Protein AF-A0A1X9XXT1-F1 (afdb_monomer_lite)

Structure (mmCIF, N/CA/C/O backbone):
data_AF-A0A1X9XXT1-F1
#
_entry.id   AF-A0A1X9XXT1-F1
#
loop_
_atom_site.group_PDB
_atom_site.id
_atom_site.type_symbol
_atom_site.label_atom_id
_atom_site.label_alt_id
_atom_site.label_comp_id
_atom_site.label_asym_id
_atom_site.label_entity_id
_atom_site.label_seq_id
_atom_site.pdbx_PDB_ins_code
_atom_site.Cartn_x
_atom_site.Cartn_y
_atom_site.Cartn_z
_atom_site.occupancy
_atom_site.B_iso_or_equiv
_atom_site.auth_seq_id
_atom_site.auth_comp_id
_atom_site.auth_asym_id
_atom_site.auth_atom_id
_atom_site.pdbx_PDB_model_num
ATOM 1 N N . THR A 1 1 ? -5.163 15.956 8.573 1.00 35.28 1 THR A N 1
ATOM 2 C CA . THR A 1 1 ? -4.142 15.258 9.379 1.00 35.28 1 THR A CA 1
ATOM 3 C C . THR A 1 1 ? -4.281 13.771 9.148 1.00 35.28 1 THR A C 1
ATOM 5 O O . THR A 1 1 ? -5.360 13.247 9.381 1.00 35.28 1 THR A O 1
ATOM 8 N N . LEU A 1 2 ? -3.254 13.117 8.601 1.00 42.12 2 LEU A N 1
ATOM 9 C CA . LEU A 1 2 ? -3.234 11.669 8.379 1.00 42.12 2 LEU A CA 1
ATOM 10 C C . LEU A 1 2 ? -2.412 11.043 9.510 1.00 42.12 2 LEU A C 1
ATOM 12 O O . LEU A 1 2 ? -1.215 11.296 9.596 1.00 42.12 2 LEU A O 1
ATOM 16 N N . PHE A 1 3 ? -3.056 10.279 10.389 1.00 54.66 3 PHE A N 1
ATOM 17 C CA . PHE A 1 3 ? -2.368 9.513 11.426 1.00 54.66 3 PHE A CA 1
ATOM 18 C C . PHE A 1 3 ? -2.045 8.136 10.850 1.00 54.66 3 PHE A C 1
ATOM 20 O O . PHE A 1 3 ? -2.945 7.343 10.580 1.00 54.66 3 PHE A O 1
ATOM 27 N N . LEU A 1 4 ? -0.765 7.900 10.583 1.00 54.28 4 LEU A N 1
ATOM 28 C CA . LEU A 1 4 ? -0.238 6.606 10.170 1.00 54.28 4 LEU A CA 1
ATOM 29 C C . LEU A 1 4 ? 0.355 5.955 11.422 1.00 54.28 4 LEU A C 1
ATOM 31 O O . LEU A 1 4 ? 1.138 6.607 12.105 1.00 54.28 4 LEU A O 1
ATOM 35 N N . ASP A 1 5 ? -0.005 4.695 11.678 1.00 60.56 5 ASP A N 1
ATOM 36 C CA . ASP A 1 5 ? 0.592 3.823 12.707 1.00 60.56 5 ASP A CA 1
ATOM 37 C C . ASP A 1 5 ? 0.000 3.908 14.135 1.00 60.56 5 ASP A C 1
ATOM 39 O O . ASP A 1 5 ? 0.713 4.087 15.119 1.00 60.56 5 ASP A O 1
ATOM 43 N N . SER A 1 6 ? -1.326 3.762 14.272 1.00 65.19 6 SER A N 1
ATOM 44 C CA . SER A 1 6 ? -1.952 3.462 15.570 1.00 65.19 6 SER A CA 1
ATOM 45 C C . SER A 1 6 ? -2.081 1.951 15.780 1.00 65.19 6 SER A C 1
ATOM 47 O O . SER A 1 6 ? -2.584 1.229 14.915 1.00 65.19 6 SER A O 1
ATOM 49 N N . GLN A 1 7 ? -1.633 1.466 16.941 1.00 72.31 7 GLN A N 1
ATOM 50 C CA . GLN A 1 7 ? -1.751 0.051 17.301 1.00 72.31 7 GLN A CA 1
ATOM 51 C C . GLN A 1 7 ? -3.209 -0.300 17.657 1.00 72.31 7 GLN A C 1
ATOM 53 O O . GLN A 1 7 ? -3.948 0.578 18.122 1.00 72.31 7 GLN A O 1
ATOM 58 N N . PRO A 1 8 ? -3.656 -1.558 17.466 1.00 75.81 8 PRO A N 1
ATOM 59 C CA . PRO A 1 8 ? -5.032 -1.969 17.759 1.00 75.81 8 PRO A CA 1
ATOM 60 C C . PRO A 1 8 ? -5.505 -1.600 19.172 1.00 75.81 8 PRO A C 1
ATOM 62 O O . PRO A 1 8 ? -6.636 -1.144 19.341 1.00 75.81 8 PRO A O 1
ATOM 65 N N . GLU A 1 9 ? -4.629 -1.726 20.167 1.00 81.94 9 GLU A N 1
ATOM 66 C CA . GLU A 1 9 ? -4.892 -1.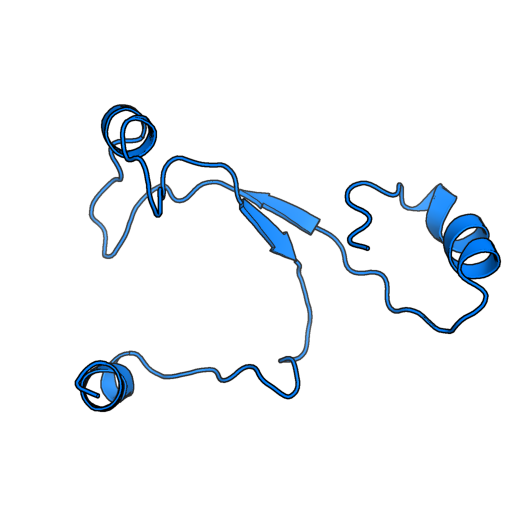444 21.581 1.00 81.94 9 GLU A CA 1
ATOM 67 C C . GLU A 1 9 ? -5.070 0.057 21.853 1.00 81.94 9 GLU A C 1
ATOM 69 O O . GLU A 1 9 ? -5.753 0.455 22.793 1.00 81.94 9 GLU A O 1
ATOM 74 N N . GLN A 1 10 ? -4.491 0.914 21.009 1.00 81.19 10 GLN A N 1
ATOM 75 C CA . GLN A 1 10 ? -4.551 2.372 21.139 1.00 81.19 10 GLN A CA 1
ATOM 76 C C . GLN A 1 10 ? -5.805 2.973 20.495 1.00 81.19 10 GLN A C 1
ATOM 78 O O . GLN A 1 10 ? -6.070 4.168 20.646 1.00 81.19 10 GLN A O 1
ATOM 83 N N . LYS A 1 11 ? -6.590 2.164 19.774 1.00 80.56 11 LYS A N 1
ATOM 84 C CA . LYS A 1 11 ? -7.729 2.623 18.974 1.00 80.56 11 LYS A CA 1
ATOM 85 C C . LYS A 1 11 ? -8.758 3.396 19.797 1.00 80.56 11 LYS A C 1
ATOM 87 O O . LYS A 1 11 ? -9.228 4.437 19.350 1.00 80.56 11 LYS A O 1
ATOM 92 N N . GLU A 1 12 ? -9.118 2.904 20.978 1.00 82.50 12 GLU A N 1
ATOM 93 C CA . GLU A 1 12 ? -10.174 3.516 21.789 1.00 82.50 12 GLU A CA 1
ATOM 94 C C . GLU A 1 12 ? -9.747 4.874 22.362 1.00 82.50 12 GLU A C 1
ATOM 96 O O . GLU A 1 12 ? -10.440 5.870 22.160 1.00 82.50 12 GLU A O 1
ATOM 101 N N . ALA A 1 13 ? -8.556 4.948 22.965 1.00 83.69 13 ALA A N 1
ATOM 102 C CA . ALA A 1 13 ? -7.978 6.200 23.461 1.00 83.69 13 ALA A CA 1
ATOM 103 C C . ALA A 1 13 ? -7.774 7.233 22.336 1.00 83.69 13 ALA A C 1
ATOM 105 O O . ALA A 1 13 ? -7.989 8.435 22.517 1.00 83.69 13 ALA A O 1
ATOM 106 N N . PHE A 1 14 ? -7.403 6.765 21.143 1.00 83.19 14 PHE A N 1
ATOM 107 C CA . PHE A 1 14 ? -7.263 7.609 19.963 1.00 83.19 14 PHE A CA 1
ATOM 108 C C . PHE A 1 14 ? -8.609 8.183 19.498 1.00 83.19 14 PHE A C 1
ATOM 110 O O . PHE A 1 14 ? -8.713 9.386 19.261 1.00 83.19 14 PHE A O 1
ATOM 117 N N . LEU A 1 15 ? -9.658 7.358 19.418 1.00 85.00 15 LEU A N 1
ATOM 118 C CA . LEU A 1 15 ? -11.004 7.811 19.048 1.00 85.00 15 LEU A CA 1
ATOM 119 C C . LEU A 1 15 ? -11.584 8.802 20.066 1.00 85.00 15 LEU A C 1
ATOM 121 O O . LEU A 1 15 ? -12.201 9.788 19.669 1.00 85.00 15 LEU A O 1
ATOM 125 N N . GLN A 1 16 ? -11.337 8.587 21.361 1.00 86.56 16 GLN A N 1
ATOM 126 C CA . GLN A 1 16 ? -11.713 9.540 22.410 1.00 86.56 16 GLN A CA 1
ATOM 127 C C . GLN A 1 16 ? -10.997 10.885 22.233 1.00 86.56 16 GLN A C 1
ATOM 129 O O . GLN A 1 16 ? -11.630 11.934 22.320 1.00 86.56 16 GLN A O 1
ATOM 134 N N . THR A 1 17 ? -9.699 10.857 21.915 1.00 86.50 17 THR A N 1
ATOM 135 C CA . THR A 1 17 ? -8.894 12.066 21.669 1.00 86.50 17 THR A CA 1
ATOM 136 C C . THR A 1 17 ? -9.369 12.836 20.435 1.00 86.50 17 THR A C 1
ATOM 138 O O . THR A 1 17 ? -9.369 14.064 20.434 1.00 86.50 17 THR A O 1
ATOM 141 N N . LEU A 1 18 ? -9.798 12.132 19.383 1.00 85.81 18 LEU A N 1
ATOM 142 C CA . LEU A 1 18 ? -10.350 12.756 18.178 1.00 85.81 18 LEU A CA 1
ATOM 143 C C . LEU A 1 18 ? -11.671 13.495 18.438 1.00 85.81 18 LEU A C 1
ATOM 145 O O . LEU A 1 18 ? -12.021 14.379 17.656 1.00 85.81 18 LEU A O 1
ATOM 149 N N . GLY A 1 19 ? -12.411 13.135 19.494 1.00 86.19 19 GLY A N 1
ATOM 150 C CA . GLY A 1 19 ? -13.666 13.791 19.878 1.00 86.19 19 GLY A CA 1
ATOM 151 C C . GLY A 1 19 ? -14.782 13.681 18.831 1.00 86.19 19 GLY A C 1
ATOM 152 O O . GLY A 1 19 ? -15.765 14.414 18.897 1.00 86.19 19 GLY A O 1
ATOM 153 N N . MET A 1 20 ? -14.632 12.790 17.848 1.00 84.00 20 MET A N 1
ATOM 154 C CA . MET A 1 20 ? -15.575 12.587 16.752 1.00 84.00 20 MET A CA 1
ATOM 155 C C . MET A 1 20 ? -15.639 11.116 16.349 1.00 84.00 20 MET A C 1
ATOM 157 O O . MET A 1 20 ? -14.682 10.360 16.526 1.00 84.00 20 MET A O 1
ATOM 161 N N . ALA A 1 21 ? -16.761 10.719 15.749 1.00 79.94 21 ALA A N 1
ATOM 162 C CA . ALA A 1 21 ? -16.877 9.404 15.140 1.00 79.94 21 ALA A CA 1
ATOM 163 C C . ALA A 1 21 ? -15.920 9.308 13.940 1.00 79.94 21 ALA A C 1
ATOM 165 O O . ALA A 1 21 ? -16.078 10.018 12.949 1.00 79.94 21 ALA A O 1
ATOM 166 N N . ALA A 1 22 ? -14.931 8.419 14.029 1.00 82.62 22 ALA A N 1
ATOM 167 C CA . ALA A 1 22 ? -13.980 8.151 12.959 1.00 82.62 22 ALA A CA 1
ATOM 168 C C . ALA A 1 22 ? -13.874 6.645 12.699 1.00 82.62 22 ALA A C 1
ATOM 170 O O . ALA A 1 22 ? -13.895 5.827 13.619 1.00 82.62 22 ALA A O 1
ATOM 171 N N . ALA A 1 23 ? -13.746 6.271 11.426 1.00 80.00 23 ALA A N 1
ATOM 172 C CA . ALA A 1 23 ? -13.511 4.889 11.034 1.00 80.00 23 ALA A CA 1
ATOM 173 C C . ALA A 1 23 ? -12.005 4.595 11.014 1.00 80.00 23 ALA A C 1
ATOM 175 O O . ALA A 1 23 ? -11.240 5.271 10.325 1.00 80.00 23 ALA A O 1
ATOM 176 N N . CYS A 1 24 ? -11.581 3.560 11.739 1.00 80.12 24 CYS A N 1
ATOM 177 C CA . CYS A 1 24 ? -10.210 3.054 11.681 1.00 80.12 24 CYS A CA 1
ATOM 178 C C . CYS A 1 24 ? -10.134 1.895 10.686 1.00 80.12 24 CYS A C 1
ATOM 180 O O . CYS A 1 24 ? -10.906 0.939 10.795 1.00 80.12 24 CYS A O 1
ATOM 182 N N . TYR A 1 25 ? -9.178 1.961 9.763 1.00 82.69 25 TYR A N 1
ATOM 183 C CA . TYR A 1 25 ? -8.946 0.923 8.764 1.00 82.69 25 TYR A CA 1
ATOM 184 C C . TYR A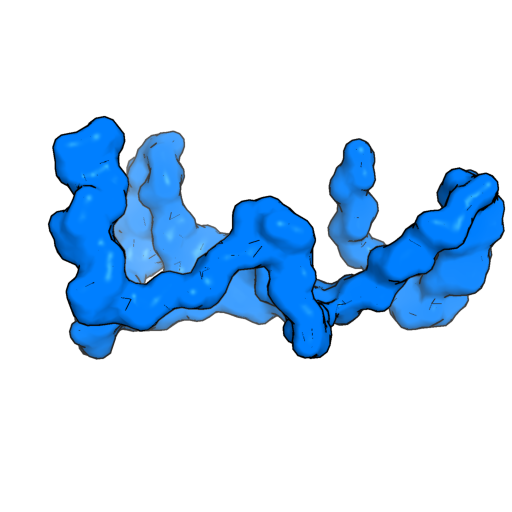 1 25 ? -7.547 0.334 8.928 1.00 82.69 25 TYR A C 1
ATOM 186 O O . TYR A 1 25 ? -6.609 1.098 9.163 1.00 82.69 25 TYR A O 1
ATOM 194 N N . PRO A 1 26 ? -7.386 -0.991 8.780 1.00 82.00 26 PRO A N 1
ATOM 195 C CA . PRO A 1 26 ? -6.066 -1.591 8.766 1.00 82.00 26 PRO A CA 1
ATOM 196 C C . PRO A 1 26 ? -5.295 -1.127 7.527 1.00 82.00 26 PRO A C 1
ATOM 198 O O . PRO A 1 26 ? -5.848 -1.017 6.425 1.00 82.00 26 PRO A O 1
ATOM 201 N N . VAL A 1 27 ? -4.006 -0.874 7.725 1.00 84.50 27 VAL A N 1
ATOM 202 C CA . VAL A 1 27 ? -3.061 -0.523 6.668 1.00 84.50 27 VAL A CA 1
ATOM 203 C C . VAL A 1 27 ? -1.974 -1.583 6.646 1.00 84.50 27 VAL A C 1
ATOM 205 O O . VAL A 1 27 ? -1.418 -1.922 7.688 1.00 84.50 27 VAL A O 1
ATOM 208 N N . VAL A 1 28 ? -1.669 -2.096 5.460 1.00 85.69 28 VAL A N 1
ATOM 209 C CA . VAL A 1 28 ? -0.485 -2.925 5.223 1.00 85.69 28 VAL A CA 1
ATOM 210 C C . VAL A 1 28 ? 0.454 -2.195 4.277 1.00 85.69 28 VAL A C 1
ATOM 212 O O . VAL A 1 28 ? 0.024 -1.399 3.441 1.00 85.69 28 VAL A O 1
ATOM 215 N N . ARG A 1 29 ? 1.747 -2.455 4.421 1.00 89.12 29 ARG A N 1
ATOM 216 C CA . ARG A 1 29 ? 2.782 -1.914 3.545 1.00 89.12 29 ARG A CA 1
ATOM 217 C C . ARG A 1 29 ? 3.051 -2.903 2.420 1.00 89.12 29 ARG A C 1
ATOM 219 O O . ARG A 1 29 ? 3.140 -4.104 2.664 1.00 89.12 29 ARG A O 1
ATOM 226 N N . GLY A 1 30 ? 3.148 -2.403 1.196 1.00 90.56 30 GLY A N 1
ATOM 227 C CA . GLY A 1 30 ? 3.415 -3.229 0.024 1.00 90.56 30 GLY A CA 1
ATOM 228 C C . GLY A 1 30 ? 4.187 -2.473 -1.046 1.00 90.56 30 GLY A C 1
ATOM 229 O O . GLY A 1 30 ? 4.134 -1.247 -1.118 1.00 90.56 30 GLY A O 1
ATOM 230 N N . THR A 1 31 ? 4.880 -3.220 -1.899 1.00 91.88 31 THR A N 1
ATOM 231 C CA . THR A 1 31 ? 5.686 -2.675 -2.996 1.00 91.88 31 THR A CA 1
ATOM 232 C C . THR A 1 31 ? 5.213 -3.283 -4.313 1.00 91.88 31 THR A C 1
ATOM 234 O O . THR A 1 31 ? 4.880 -4.468 -4.368 1.00 91.88 31 THR A O 1
ATOM 237 N N . VA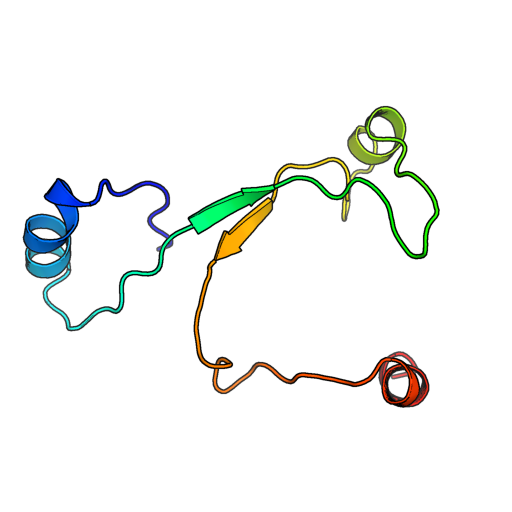L A 1 32 ? 5.172 -2.484 -5.382 1.00 92.25 32 VAL A N 1
ATOM 238 C CA . VAL A 1 32 ? 4.793 -2.963 -6.719 1.00 92.25 32 VAL A CA 1
ATOM 239 C C . VAL A 1 32 ? 5.942 -3.773 -7.310 1.00 92.25 32 VAL A C 1
ATOM 241 O O . VAL A 1 32 ? 6.991 -3.218 -7.609 1.00 92.25 32 VAL A O 1
ATOM 244 N N . VAL A 1 33 ? 5.740 -5.076 -7.498 1.00 94.50 33 VAL A N 1
ATOM 245 C CA . VAL A 1 33 ? 6.773 -5.978 -8.043 1.00 94.50 33 VAL A CA 1
ATOM 246 C C . VAL A 1 33 ? 6.757 -6.059 -9.571 1.00 94.50 33 VAL A C 1
ATOM 248 O O . VAL A 1 33 ? 7.791 -6.285 -10.193 1.00 94.50 33 VAL A O 1
ATOM 251 N N . ALA A 1 34 ? 5.589 -5.868 -10.186 1.00 94.31 34 ALA A N 1
ATOM 252 C CA . ALA A 1 34 ? 5.408 -5.906 -11.630 1.00 94.31 34 ALA A CA 1
ATOM 253 C C . ALA A 1 34 ? 4.160 -5.119 -12.044 1.00 94.31 34 ALA A C 1
ATOM 255 O O . ALA A 1 34 ? 3.188 -5.038 -11.289 1.00 94.31 34 ALA A O 1
ATOM 256 N N . VAL A 1 35 ? 4.166 -4.594 -13.267 1.00 90.38 35 VAL A N 1
ATOM 257 C CA . VAL A 1 35 ? 3.001 -3.983 -13.919 1.00 90.38 35 VAL A CA 1
ATOM 258 C C . VAL A 1 35 ? 2.797 -4.672 -15.260 1.00 90.38 35 VAL A C 1
ATOM 260 O O . VAL A 1 35 ? 3.745 -4.821 -16.024 1.00 90.38 35 VAL A O 1
ATOM 263 N N . ALA A 1 36 ? 1.573 -5.133 -15.537 1.00 88.12 36 ALA A N 1
ATOM 264 C CA . ALA A 1 36 ? 1.250 -5.885 -16.757 1.00 88.12 36 ALA A CA 1
ATOM 265 C C . ALA A 1 36 ? 2.217 -7.066 -17.026 1.00 88.12 36 ALA A C 1
ATOM 267 O O . ALA A 1 36 ? 2.617 -7.327 -18.158 1.00 88.12 36 ALA A O 1
ATOM 268 N N . GLY A 1 37 ? 2.645 -7.755 -15.961 1.00 91.19 37 GLY A N 1
ATOM 269 C CA . GLY A 1 37 ? 3.598 -8.867 -16.037 1.00 91.19 37 GLY A CA 1
ATOM 270 C C . GLY A 1 37 ? 5.061 -8.464 -16.258 1.00 91.19 37 GLY A C 1
ATOM 271 O O . GLY A 1 37 ? 5.924 -9.334 -16.218 1.00 91.19 37 GLY A O 1
ATOM 272 N N . GLN A 1 38 ? 5.364 -7.176 -16.446 1.00 93.44 38 GLN A N 1
ATOM 273 C CA . GLN A 1 38 ? 6.733 -6.673 -16.549 1.00 93.44 38 GLN A CA 1
ATOM 274 C C . GLN A 1 38 ? 7.269 -6.309 -15.158 1.00 93.44 38 GLN A C 1
ATOM 276 O O . GLN A 1 38 ? 6.655 -5.476 -14.482 1.00 93.44 38 GLN A O 1
ATOM 281 N N . PRO A 1 39 ? 8.384 -6.912 -14.706 1.00 95.19 39 PRO A N 1
ATOM 282 C CA . PRO A 1 39 ? 8.996 -6.573 -13.427 1.00 95.19 39 PRO A CA 1
ATOM 283 C C . PRO A 1 39 ? 9.399 -5.100 -13.353 1.00 95.19 39 PRO A C 1
ATOM 285 O O . PRO A 1 39 ? 9.862 -4.519 -14.335 1.00 95.19 39 PRO A O 1
ATOM 288 N N . ILE A 1 40 ? 9.255 -4.508 -12.171 1.00 93.38 40 ILE A N 1
ATOM 289 C CA . ILE A 1 40 ? 9.714 -3.143 -11.913 1.00 93.38 40 ILE A CA 1
ATOM 290 C C . ILE A 1 40 ? 11.198 -3.152 -11.533 1.00 93.38 40 ILE A C 1
ATOM 292 O O . ILE A 1 40 ? 11.618 -3.864 -10.622 1.00 93.38 40 ILE A O 1
ATOM 296 N N . ASP A 1 41 ? 11.991 -2.301 -12.184 1.00 92.69 41 ASP A N 1
ATOM 297 C CA . ASP A 1 41 ? 13.347 -1.991 -11.732 1.00 92.69 41 ASP A CA 1
ATOM 298 C C . ASP A 1 41 ? 13.294 -0.940 -10.613 1.00 92.69 41 ASP A C 1
ATOM 300 O O . ASP A 1 41 ? 13.217 0.270 -10.843 1.00 92.69 41 ASP A O 1
ATOM 304 N N . HIS A 1 42 ? 13.342 -1.416 -9.371 1.00 90.12 42 HIS A N 1
ATOM 305 C CA . HIS A 1 42 ? 13.275 -0.564 -8.185 1.00 90.12 42 HIS A CA 1
ATOM 306 C C . HIS A 1 42 ? 14.443 0.425 -8.067 1.00 90.12 42 HIS A C 1
ATOM 308 O O . HIS A 1 42 ? 14.293 1.476 -7.440 1.00 90.12 42 HIS A O 1
ATOM 314 N N . GLU A 1 43 ? 15.625 0.116 -8.606 1.00 90.50 43 GLU A N 1
ATOM 315 C CA . GLU A 1 43 ? 16.758 1.042 -8.555 1.00 90.50 43 GLU A CA 1
ATOM 316 C C . GLU A 1 43 ? 16.558 2.206 -9.514 1.00 90.50 43 GLU A C 1
ATOM 318 O O . GLU A 1 43 ? 16.803 3.356 -9.138 1.00 90.50 43 GLU A O 1
ATOM 323 N N . GLN A 1 44 ? 16.065 1.925 -10.718 1.00 91.56 44 GLN A N 1
ATOM 324 C CA . GLN A 1 44 ? 15.743 2.964 -11.688 1.00 91.56 44 GLN A CA 1
ATOM 325 C C . GLN A 1 44 ? 14.543 3.807 -11.250 1.00 91.56 44 GLN A C 1
ATOM 327 O O . GLN A 1 44 ? 14.621 5.036 -11.302 1.00 91.56 44 GLN A O 1
ATOM 332 N N . GLU A 1 45 ? 13.473 3.192 -10.735 1.00 92.88 45 GLU A N 1
ATOM 333 C CA . GLU A 1 45 ? 12.306 3.927 -10.227 1.00 92.88 45 GLU A CA 1
ATOM 334 C C . GLU A 1 45 ? 12.679 4.900 -9.101 1.00 92.88 45 GLU A C 1
ATOM 336 O O . GLU A 1 45 ? 12.232 6.048 -9.097 1.00 92.88 45 GLU A O 1
ATOM 341 N N . ARG A 1 46 ? 13.575 4.496 -8.188 1.00 88.00 46 ARG A N 1
ATOM 342 C CA . ARG A 1 46 ? 14.048 5.350 -7.084 1.00 88.00 46 ARG A CA 1
ATOM 343 C C . ARG A 1 46 ? 14.792 6.607 -7.525 1.00 88.00 46 ARG A C 1
ATOM 345 O O . ARG A 1 46 ? 14.882 7.548 -6.741 1.00 88.00 46 ARG A O 1
ATOM 352 N N . ARG A 1 47 ? 15.298 6.653 -8.759 1.00 90.50 47 ARG A N 1
ATOM 353 C CA . ARG A 1 47 ? 15.980 7.832 -9.316 1.00 90.50 47 ARG A CA 1
ATOM 354 C C . ARG A 1 47 ? 15.010 8.854 -9.913 1.00 90.50 47 ARG A C 1
ATOM 356 O O . ARG A 1 47 ? 15.425 9.976 -10.205 1.00 90.50 47 ARG A O 1
ATOM 363 N N . LYS A 1 48 ? 13.734 8.503 -10.106 1.00 91.69 48 LYS A N 1
ATOM 364 C CA . LYS A 1 48 ? 12.727 9.429 -10.637 1.00 91.69 48 LYS A CA 1
ATOM 365 C C . LYS A 1 48 ? 12.404 10.519 -9.614 1.00 91.69 48 LYS A C 1
ATOM 367 O O . LYS A 1 48 ? 12.246 10.254 -8.428 1.00 91.69 48 LYS A O 1
ATOM 372 N N . ARG A 1 49 ? 12.263 11.760 -10.094 1.00 82.81 49 ARG A N 1
ATOM 373 C CA . ARG A 1 49 ? 11.834 12.914 -9.279 1.00 82.81 49 ARG A CA 1
ATOM 374 C C . ARG A 1 49 ? 10.315 12.987 -9.053 1.00 82.81 49 ARG A C 1
ATOM 376 O O . ARG A 1 49 ? 9.891 13.735 -8.180 1.00 82.81 49 ARG A O 1
ATOM 383 N N . GLY A 1 50 ? 9.524 12.273 -9.856 1.00 84.00 50 GLY A N 1
ATOM 384 C CA . GLY A 1 50 ? 8.057 12.271 -9.812 1.00 84.00 50 GLY A CA 1
ATOM 385 C C . GLY A 1 50 ? 7.490 10.960 -9.271 1.00 84.00 50 GLY A C 1
ATOM 386 O O . GLY A 1 50 ? 8.058 10.369 -8.353 1.00 84.00 50 GLY A O 1
ATOM 387 N N . ASP A 1 51 ? 6.384 10.500 -9.861 1.00 82.94 51 ASP A N 1
ATOM 388 C CA . ASP A 1 51 ? 5.799 9.207 -9.510 1.00 82.94 51 ASP A CA 1
ATOM 389 C C . ASP A 1 51 ? 6.816 8.075 -9.678 1.00 82.94 51 ASP A C 1
ATOM 391 O O . ASP A 1 51 ? 7.541 7.976 -10.672 1.00 82.94 51 ASP A O 1
ATOM 395 N N . ASN A 1 52 ? 6.875 7.241 -8.646 1.00 88.44 52 ASN A N 1
ATOM 396 C CA . ASN A 1 52 ? 7.899 6.231 -8.449 1.00 88.44 52 ASN A CA 1
ATOM 397 C C . ASN A 1 52 ? 7.217 4.973 -7.914 1.00 88.44 52 ASN A C 1
ATOM 399 O O . ASN A 1 52 ? 6.678 4.972 -6.803 1.00 88.44 52 ASN A O 1
ATOM 403 N N . LEU A 1 53 ? 7.247 3.908 -8.713 1.00 91.12 53 LEU A N 1
ATOM 404 C CA . LEU A 1 53 ? 6.646 2.619 -8.361 1.00 91.12 53 LEU A CA 1
ATOM 405 C C . LEU A 1 53 ? 7.543 1.768 -7.454 1.00 91.12 53 LEU A C 1
ATOM 407 O O . LEU A 1 53 ? 7.085 0.795 -6.864 1.00 91.12 53 LEU A O 1
ATOM 411 N N . GLY A 1 54 ? 8.808 2.152 -7.305 1.00 87.88 54 GLY A N 1
ATOM 412 C CA . GLY A 1 54 ? 9.779 1.499 -6.438 1.00 87.88 54 GLY A CA 1
ATOM 413 C C . GLY A 1 54 ? 9.676 1.875 -4.957 1.00 87.88 54 GLY A C 1
ATOM 414 O O . GLY A 1 54 ? 10.463 1.360 -4.164 1.00 87.88 54 GLY A O 1
ATOM 415 N N . ARG A 1 55 ? 8.749 2.760 -4.568 1.00 89.00 55 ARG A N 1
ATOM 416 C CA . ARG A 1 55 ? 8.486 3.096 -3.159 1.00 89.00 55 ARG A CA 1
ATOM 417 C C . ARG A 1 55 ? 7.570 2.071 -2.487 1.00 89.00 55 ARG A C 1
ATOM 419 O O . ARG A 1 55 ? 6.840 1.339 -3.147 1.00 89.00 55 ARG A O 1
ATOM 426 N N . GLU A 1 56 ? 7.559 2.088 -1.161 1.00 90.69 56 GLU A N 1
ATOM 427 C CA . GLU A 1 56 ? 6.555 1.380 -0.368 1.00 90.69 56 GLU A CA 1
ATOM 428 C C . GLU A 1 56 ? 5.242 2.179 -0.335 1.00 90.69 56 GLU A C 1
AT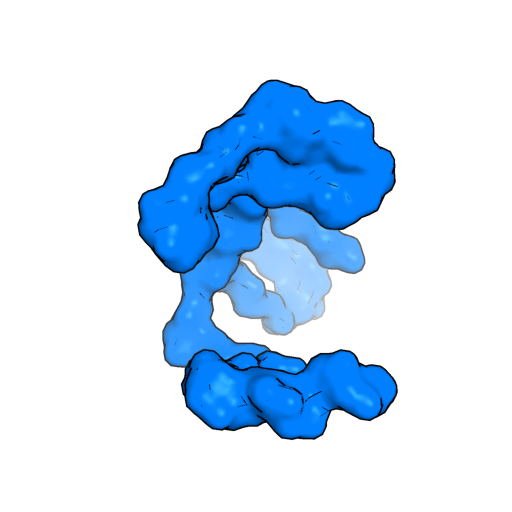OM 430 O O . GLU A 1 56 ? 5.243 3.406 -0.189 1.00 90.69 56 GLU A O 1
ATOM 435 N N . PHE A 1 57 ? 4.116 1.486 -0.478 1.00 89.62 57 PHE A N 1
ATOM 436 C CA . PHE A 1 57 ? 2.777 2.062 -0.475 1.00 89.62 57 PHE A CA 1
ATOM 437 C C . PHE A 1 57 ? 1.994 1.608 0.756 1.00 89.62 57 PHE A C 1
ATOM 439 O O . PHE A 1 57 ? 2.042 0.445 1.154 1.00 89.62 57 PHE A O 1
ATOM 446 N N . ASN A 1 58 ? 1.206 2.531 1.310 1.00 88.75 58 ASN A N 1
ATOM 447 C CA . ASN A 1 58 ? 0.213 2.227 2.332 1.00 88.75 58 ASN A CA 1
ATOM 448 C C . ASN A 1 58 ? -1.063 1.715 1.662 1.00 88.75 58 ASN A C 1
ATOM 450 O O . ASN A 1 58 ? -1.834 2.488 1.089 1.00 88.75 58 ASN A O 1
ATOM 454 N N . LEU A 1 59 ? -1.297 0.413 1.752 1.00 86.81 59 LEU A N 1
ATOM 455 C CA . LEU A 1 59 ? -2.492 -0.239 1.241 1.00 86.81 59 LEU A CA 1
ATOM 456 C C . LEU A 1 59 ? -3.531 -0.279 2.357 1.00 86.81 59 LEU A C 1
ATOM 458 O O . LEU A 1 59 ? -3.382 -0.998 3.343 1.00 86.81 59 LEU A O 1
ATOM 462 N N . THR A 1 60 ? -4.584 0.524 2.218 1.00 86.06 60 THR A N 1
ATOM 463 C CA . THR A 1 60 ? -5.683 0.529 3.189 1.00 86.06 60 THR A CA 1
ATOM 464 C C . THR A 1 60 ? -6.743 -0.477 2.766 1.00 86.06 60 THR A C 1
ATOM 466 O O . THR A 1 60 ? -7.352 -0.317 1.710 1.00 86.06 60 THR A O 1
ATOM 469 N N . TYR A 1 61 ? -7.007 -1.484 3.597 1.00 82.88 61 TYR A N 1
ATOM 470 C CA . TYR A 1 61 ? -8.040 -2.473 3.296 1.00 82.88 61 TYR A CA 1
ATOM 471 C C . TYR A 1 61 ? -9.416 -1.976 3.753 1.00 82.88 61 TYR A C 1
ATOM 473 O O . TYR A 1 61 ? -9.639 -1.704 4.937 1.00 82.88 61 TYR A O 1
ATOM 481 N N . ARG A 1 62 ? -10.352 -1.847 2.806 1.00 85.31 62 ARG A N 1
ATOM 482 C CA . ARG A 1 62 ? -11.737 -1.408 3.044 1.00 85.31 62 ARG A CA 1
ATOM 483 C C . ARG A 1 62 ? -12.700 -2.270 2.229 1.00 85.31 62 ARG A C 1
ATOM 485 O O . ARG A 1 62 ? -12.379 -2.667 1.117 1.00 85.31 62 ARG A O 1
ATOM 492 N N . ARG A 1 63 ? -13.891 -2.542 2.779 1.00 85.06 63 ARG A N 1
ATOM 493 C CA . ARG A 1 63 ? -14.947 -3.341 2.113 1.00 85.06 63 ARG A CA 1
ATOM 494 C C . ARG A 1 63 ? -15.855 -2.532 1.180 1.00 85.06 63 ARG A C 1
ATOM 496 O O . ARG A 1 63 ? -16.737 -3.106 0.559 1.00 85.06 63 ARG A O 1
ATOM 503 N N . HIS A 1 64 ? -15.684 -1.217 1.131 1.00 87.56 64 HIS A N 1
ATOM 504 C CA . HIS A 1 64 ? -16.499 -0.313 0.327 1.00 87.56 64 HIS A CA 1
ATOM 505 C C . HIS A 1 64 ? -15.607 0.690 -0.398 1.00 87.56 64 HIS A C 1
ATOM 507 O O . HIS A 1 64 ? -14.493 0.989 0.044 1.00 87.56 64 HIS A O 1
ATOM 513 N N . LEU A 1 65 ? -16.131 1.210 -1.500 1.00 87.25 65 LEU A N 1
ATOM 514 C CA . LEU A 1 65 ? -15.523 2.284 -2.266 1.00 87.25 65 LEU A CA 1
ATOM 515 C C . LEU A 1 65 ? -15.829 3.629 -1.591 1.00 87.25 65 LEU A C 1
ATOM 517 O O . LEU A 1 65 ? -16.893 3.791 -0.994 1.00 87.25 65 LEU A O 1
ATOM 521 N N . LEU A 1 66 ? -14.895 4.579 -1.650 1.00 86.31 66 LEU A N 1
ATOM 522 C CA . LEU A 1 66 ? -15.174 5.948 -1.205 1.00 86.31 66 LEU A CA 1
ATOM 523 C C . LEU A 1 66 ? -16.161 6.613 -2.170 1.00 86.31 66 LEU A C 1
ATOM 525 O O . LEU A 1 66 ? -16.200 6.257 -3.343 1.00 86.31 66 LEU A O 1
ATOM 529 N N . GLU A 1 67 ? -16.912 7.606 -1.697 1.00 87.69 67 GLU A N 1
ATOM 530 C CA . GLU A 1 67 ? -17.924 8.314 -2.503 1.00 87.69 67 GLU A CA 1
ATOM 531 C C . GLU A 1 67 ? -17.355 8.914 -3.796 1.00 87.69 67 GLU A C 1
ATOM 533 O O . GLU A 1 67 ? -18.029 8.967 -4.819 1.00 87.69 67 GLU A O 1
ATOM 538 N N . ASN A 1 68 ? -16.093 9.341 -3.756 1.00 87.56 68 ASN A N 1
ATOM 539 C CA . ASN A 1 68 ? -15.369 9.923 -4.881 1.00 87.56 68 ASN A CA 1
ATOM 540 C C . ASN A 1 68 ? -14.452 8.927 -5.609 1.00 87.56 68 ASN A C 1
ATOM 542 O O . ASN A 1 68 ? -13.653 9.339 -6.448 1.00 87.56 68 ASN A O 1
ATOM 546 N N . ALA A 1 69 ? -14.511 7.642 -5.264 1.00 86.38 69 ALA A N 1
ATOM 547 C CA . ALA A 1 69 ? -13.743 6.605 -5.929 1.00 86.38 69 ALA A CA 1
ATOM 548 C C . ALA A 1 69 ? -14.647 5.821 -6.887 1.00 86.38 69 ALA A C 1
ATOM 550 O O . ALA A 1 69 ? -15.830 5.610 -6.630 1.00 86.38 69 ALA A O 1
ATOM 551 N N . GLN A 1 70 ? -14.076 5.388 -8.008 1.00 87.00 70 GLN A N 1
ATOM 552 C CA . GLN A 1 70 ? -14.755 4.579 -9.015 1.00 87.00 70 GLN A CA 1
ATOM 553 C C . GLN A 1 70 ? -13.883 3.373 -9.357 1.00 87.00 70 GLN A C 1
ATOM 555 O O . GLN A 1 70 ? -12.663 3.494 -9.469 1.00 87.00 70 GLN A O 1
ATOM 560 N N . LEU A 1 71 ? -14.514 2.209 -9.504 1.00 85.38 71 LEU A N 1
ATOM 561 C CA . LEU A 1 71 ? -13.885 1.043 -10.112 1.00 85.38 71 LEU A CA 1
ATOM 562 C C . LEU A 1 71 ? -14.174 1.106 -11.605 1.00 85.38 71 LEU A C 1
ATOM 564 O O . LEU A 1 71 ? -15.334 1.130 -12.012 1.00 85.38 71 LEU A O 1
ATOM 568 N N . ILE A 1 72 ? -13.112 1.172 -12.395 1.00 86.25 72 ILE A N 1
ATOM 569 C CA . ILE A 1 72 ? -13.183 1.281 -13.847 1.00 86.25 72 ILE A CA 1
ATOM 570 C C . ILE A 1 72 ? -12.564 0.009 -14.410 1.00 86.25 72 ILE A C 1
ATOM 572 O O . ILE A 1 72 ? -11.455 -0.361 -14.022 1.00 86.25 72 ILE A O 1
ATOM 576 N N . ASP A 1 73 ? -13.291 -0.664 -15.298 1.00 85.25 73 ASP A N 1
ATOM 577 C CA . ASP A 1 73 ? -12.732 -1.766 -16.074 1.00 85.25 73 ASP A CA 1
ATOM 578 C C . ASP A 1 73 ? -11.663 -1.215 -17.026 1.00 85.25 73 ASP A C 1
ATOM 580 O O . ASP A 1 73 ? -11.836 -0.135 -17.594 1.00 85.25 73 ASP A O 1
ATOM 584 N N . ILE A 1 74 ? -10.557 -1.932 -17.205 1.00 75.44 74 ILE A N 1
ATOM 585 C CA . ILE A 1 74 ? -9.442 -1.474 -18.033 1.00 75.44 74 ILE A CA 1
ATOM 586 C C . ILE A 1 74 ? -9.875 -1.201 -19.480 1.00 75.44 74 ILE A C 1
ATOM 588 O O . ILE A 1 74 ? -9.382 -0.250 -20.088 1.00 75.44 74 ILE A O 1
ATOM 592 N N . ASP A 1 75 ? -10.882 -1.925 -19.974 1.00 80.06 75 ASP A N 1
ATOM 593 C CA . ASP A 1 75 ? -11.482 -1.712 -21.296 1.00 80.06 75 ASP A CA 1
ATOM 594 C C . ASP A 1 75 ? -12.206 -0.357 -21.419 1.00 80.06 75 ASP A C 1
ATOM 596 O O . ASP A 1 75 ? -12.421 0.152 -22.518 1.00 80.06 75 ASP A O 1
ATOM 600 N N . GLN A 1 76 ? -12.567 0.262 -20.291 1.00 74.00 76 GLN A N 1
ATOM 601 C CA . GLN A 1 76 ? -13.242 1.561 -20.217 1.00 74.00 76 GLN A CA 1
ATOM 602 C C . GLN A 1 76 ? -12.264 2.730 -19.968 1.00 74.00 76 GLN A C 1
ATOM 604 O O . GLN A 1 76 ? -12.660 3.894 -20.043 1.00 74.00 76 GLN A O 1
ATOM 609 N N . VAL A 1 77 ? -10.979 2.460 -19.690 1.00 66.62 77 VAL A N 1
ATOM 610 C CA . VAL A 1 77 ? -9.973 3.497 -19.372 1.00 66.62 77 VAL A CA 1
ATOM 611 C C . VAL A 1 77 ? -9.530 4.279 -20.615 1.00 66.62 77 VAL A C 1
ATOM 613 O O . VAL A 1 77 ? -9.221 5.470 -20.517 1.00 66.62 77 VAL A O 1
ATOM 616 N N . SER A 1 78 ? -9.560 3.662 -21.801 1.00 57.03 78 SER A N 1
ATOM 617 C CA . SER A 1 78 ? -9.093 4.260 -23.064 1.00 57.03 78 SER A CA 1
ATOM 618 C C . SER A 1 78 ? -9.831 5.544 -23.471 1.00 57.03 78 SER A C 1
ATOM 620 O O . SER A 1 78 ? -9.306 6.319 -24.266 1.00 57.03 78 SER A O 1
ATOM 622 N N . ALA A 1 79 ? -11.019 5.803 -22.915 1.00 51.41 79 ALA A N 1
ATOM 623 C CA . ALA A 1 79 ? -11.822 6.987 -23.221 1.00 51.41 79 ALA A CA 1
ATOM 624 C C . ALA A 1 79 ? -11.540 8.200 -22.310 1.00 51.41 79 ALA A C 1
ATOM 626 O O . ALA A 1 79 ? -11.913 9.320 -22.658 1.00 51.41 79 ALA A O 1
ATOM 627 N N . THR A 1 80 ? -10.890 8.008 -21.156 1.00 51.78 80 THR A N 1
ATOM 628 C CA . THR A 1 80 ? -10.872 9.019 -20.079 1.00 51.78 80 THR A CA 1
ATOM 629 C C . THR A 1 80 ? -9.557 9.798 -19.981 1.00 51.78 80 THR A C 1
ATOM 631 O O . THR A 1 80 ? -9.568 10.950 -19.563 1.00 51.78 80 THR A O 1
ATOM 634 N N . VAL A 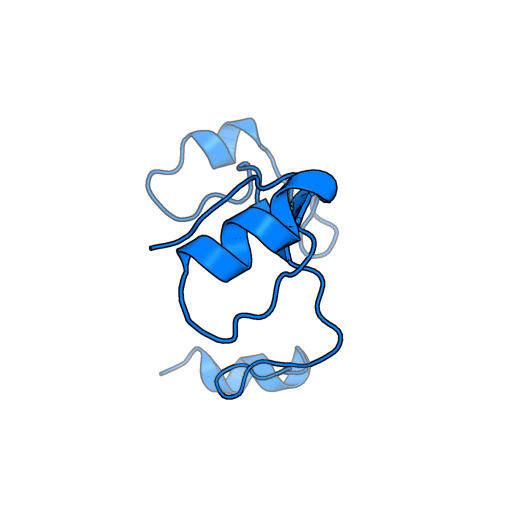1 81 ? -8.426 9.228 -20.411 1.00 51.34 81 VAL A N 1
ATOM 635 C CA . VAL A 1 81 ? -7.090 9.861 -20.267 1.00 51.34 81 VAL A CA 1
ATOM 636 C C . VAL A 1 81 ? -6.745 10.806 -21.437 1.00 51.34 81 VAL A C 1
ATOM 638 O O . VAL A 1 81 ? -5.703 11.451 -21.441 1.00 51.34 81 VAL A O 1
ATOM 641 N N . ALA A 1 82 ? -7.630 10.934 -22.430 1.00 40.62 82 ALA A N 1
ATOM 642 C CA . ALA A 1 82 ? -7.456 11.820 -23.586 1.00 40.62 82 ALA A CA 1
ATOM 643 C C . ALA A 1 82 ? -8.039 13.240 -23.391 1.00 40.62 82 ALA A C 1
ATOM 645 O O . ALA A 1 82 ? -8.258 13.944 -24.379 1.00 40.62 82 ALA A O 1
ATOM 646 N N . ARG A 1 83 ? -8.325 13.660 -22.151 1.00 35.25 83 ARG A N 1
ATOM 647 C CA . ARG A 1 83 ? -8.861 14.991 -21.822 1.00 35.25 83 ARG A CA 1
ATOM 648 C C . ARG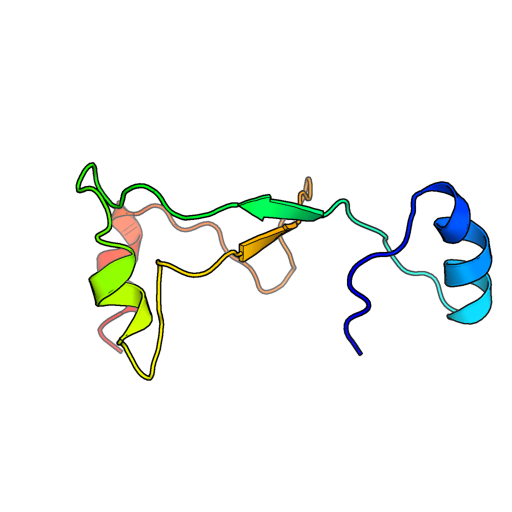 A 1 83 ? -7.960 15.768 -20.879 1.00 35.25 83 ARG A C 1
ATOM 650 O O . ARG A 1 83 ? -7.447 15.150 -19.924 1.00 35.25 83 ARG A O 1
#

Sequence (83 aa):
TLFLDSQPEQKEAFLQTLGMAAACYPVVRGTVVAVAGQPIDHEQERRKRGDNLGREFNLTYRRHLLENAQLIDIDQVSATVAR

Secondary structure (DSSP, 8-state):
-------GGGHHHHHHHHTS------EEEEE--EETTEEP-HHHHTT-SS--TTSEEEEE--SS--TT-----HHHHTTTTT-

pLDDT: mean 80.83, std 14.07, range [35.25, 95.19]

Foldseek 3Di:
DDDPDDDPVCVVVVCVVVVDDDDDFDWDKDADQDDPPHGDPLVVQVPDPDDGRNDIDTDTDDPDDDPPDDDDDPVRVVVPPPD

Radius of gyration: 17.61 Å; chains: 1; bounding box: 35×24×47 Å